Protein AF-A0AA35RAI4-F1 (afdb_monomer_lite)

Foldseek 3Di:
DDDDDDDDPPDDDPVVVVVVVVVVVVVVVVVVLQALVRLLCCCPPVVNVVVLVQLCSLLVHDLPDDLVVLVVSLVSNLVSLPLVVVVVPNVSSVSSNVSSVVSSVLCNDPVSSVVSSVVVVVVVVVVVVVVVVQVVVCVVVVHPDRPVPPVVVVCVVPPD

Organism: Geodia barretti (NCBI:txid519541)

Sequence (160 aa):
MAASG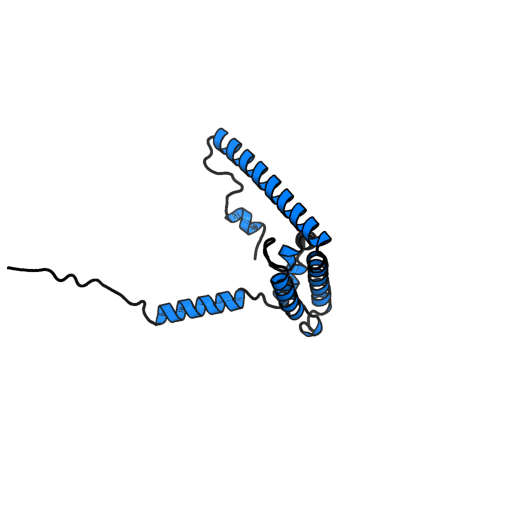ATSSTGKPPAALDAFLAEVKAIQKRDSVLTPSQQIDRLLRQGSMYFNLNPFEVLLIDPDTPPEQVRKAYRKLSILVHPDKNESDKDRAQLAFEAVHKAYKMLDDEDQRAYVLEMVEDAKAKLDMEMEEKRKVVQRQGKDSIEEDDPEKVEQCYPY

Radius of gyration: 23.41 Å; chains: 1; bounding box: 66×63×41 Å

pLDDT: mean 77.3, std 17.27, range [33.16, 94.19]

Secondary structure (DSSP, 8-state):
-----------PPPHHHHHHHHHHHHHHHHHTS--HHHHHHHHHSTTHHHHTT-HHHHHT--TT--HHHHHHHHHHHHHHH-TTT-GGGHHHHHHHHHHHHHHHHHHHSHHHHHHHHHHHHHHHHHHHHHHHHHHHHHHHTT-SS-TT--HHHHHHHS--

InterPro domains:
  IPR001623 DnaJ domain [PF00226] (55-114)
  IPR001623 DnaJ domain [PR00625] (56-74)
  IPR001623 DnaJ domain [PR00625] (74-89)
  IPR001623 DnaJ domain [PR00625] (92-112)
  IPR001623 DnaJ domain [PS50076] (54-120)
  IPR001623 DnaJ domain [SM00271] (53-112)
  IPR001623 DnaJ domain [cd06257] (54-109)
  IPR036869 Chaperone J-domain superfamily [G3DSA:1.10.287.110] (43-150)
  IPR036869 Chaperone J-domain superfamily [SSF46565] (29-114)
  IPR042858 DnaJ homolog subfamily C member 8 [PTHR15606] (8-156)

Structure (mmCIF, N/CA/C/O backbone):
data_AF-A0AA35RAI4-F1
#
_entry.id   AF-A0AA35RAI4-F1
#
loop_
_atom_site.group_PDB
_atom_site.id
_atom_site.type_symbol
_atom_site.label_atom_id
_atom_site.label_alt_id
_atom_site.label_comp_id
_atom_site.label_asym_id
_atom_site.label_entity_id
_atom_site.label_seq_id
_atom_site.pdbx_PDB_ins_code
_atom_site.Cartn_x
_atom_site.Cartn_y
_atom_site.Cartn_z
_atom_site.occupancy
_atom_site.B_iso_or_equiv
_atom_site.auth_seq_id
_atom_site.auth_comp_id
_atom_site.auth_asym_id
_atom_site.auth_atom_id
_atom_site.pdbx_PDB_model_num
ATOM 1 N N . MET A 1 1 ? -54.202 -50.121 -9.964 1.00 39.50 1 MET A N 1
ATOM 2 C CA . MET A 1 1 ? -52.856 -50.262 -9.368 1.00 39.50 1 MET A CA 1
ATOM 3 C C . MET A 1 1 ? -51.912 -49.265 -10.030 1.00 39.50 1 MET A C 1
ATOM 5 O O . MET A 1 1 ? -51.981 -49.203 -11.244 1.00 39.50 1 MET A O 1
ATOM 9 N N . ALA A 1 2 ? -51.131 -48.532 -9.210 1.00 41.34 2 ALA A N 1
ATOM 10 C CA . ALA A 1 2 ? -49.773 -47.958 -9.394 1.00 41.34 2 ALA A CA 1
ATOM 11 C C . ALA A 1 2 ? -49.342 -47.339 -10.750 1.00 41.34 2 ALA A C 1
ATOM 13 O O . ALA A 1 2 ? -49.684 -47.847 -11.801 1.00 41.34 2 ALA A O 1
ATOM 14 N N . ALA A 1 3 ? -48.462 -46.339 -10.846 1.00 44.19 3 ALA A N 1
ATOM 15 C CA . ALA A 1 3 ? -47.853 -45.359 -9.945 1.00 44.19 3 ALA A CA 1
ATOM 16 C C . ALA A 1 3 ? -47.004 -44.404 -10.825 1.00 44.19 3 ALA A C 1
ATOM 18 O O . ALA A 1 3 ? -46.581 -44.767 -11.917 1.00 44.19 3 ALA A O 1
ATOM 19 N N . SER A 1 4 ? -46.788 -43.205 -10.290 1.00 46.75 4 SER A N 1
ATOM 20 C CA . SER A 1 4 ? -45.856 -42.110 -10.596 1.00 46.75 4 SER A CA 1
ATOM 21 C C . SER A 1 4 ? -44.642 -42.317 -11.517 1.00 46.75 4 SER A C 1
ATOM 23 O O . SER A 1 4 ? -43.943 -43.321 -11.453 1.00 46.75 4 SER A O 1
ATOM 25 N N . GLY A 1 5 ? -44.265 -41.228 -12.200 1.00 33.16 5 GLY A N 1
ATOM 26 C CA . GLY A 1 5 ? -42.919 -41.024 -12.745 1.00 33.16 5 GLY A CA 1
ATOM 27 C C . GLY A 1 5 ? -42.716 -39.604 -13.275 1.00 33.16 5 GLY A C 1
ATOM 28 O O . GLY A 1 5 ? -42.828 -39.369 -14.471 1.00 33.16 5 GLY A O 1
ATOM 29 N N . ALA A 1 6 ? -42.459 -38.652 -12.375 1.00 44.53 6 ALA A N 1
ATOM 30 C CA . ALA A 1 6 ? -42.114 -37.270 -12.697 1.00 44.53 6 ALA A CA 1
ATOM 31 C C . ALA A 1 6 ? -40.755 -37.200 -13.415 1.00 44.53 6 ALA A C 1
ATOM 33 O O . ALA A 1 6 ? -39.738 -37.615 -12.864 1.00 44.53 6 ALA A O 1
ATOM 34 N N . THR A 1 7 ? -40.717 -36.641 -14.624 1.00 39.78 7 THR A N 1
ATOM 35 C CA . THR A 1 7 ? -39.461 -36.291 -15.296 1.00 39.78 7 THR A CA 1
ATOM 36 C C . THR A 1 7 ? -39.011 -34.920 -14.805 1.00 39.78 7 THR A C 1
ATOM 38 O O . THR A 1 7 ? -39.434 -33.883 -15.315 1.00 39.78 7 THR A O 1
ATOM 41 N N . SER A 1 8 ? -38.171 -34.923 -13.775 1.00 39.50 8 SER A N 1
ATOM 42 C CA . SER A 1 8 ? -37.414 -33.760 -13.326 1.00 39.50 8 SER A CA 1
ATOM 43 C C . SER A 1 8 ? -36.489 -33.276 -14.443 1.00 39.50 8 SER A C 1
ATOM 45 O O . SER A 1 8 ? -35.625 -34.020 -14.910 1.00 39.50 8 SER A O 1
ATOM 47 N N . SER A 1 9 ? -36.650 -32.022 -14.854 1.00 42.59 9 SER A N 1
ATOM 48 C CA . SER A 1 9 ? -35.748 -31.315 -15.758 1.00 42.59 9 SER A CA 1
ATOM 49 C C . SER A 1 9 ? -34.398 -31.065 -15.076 1.00 42.59 9 SER A C 1
ATOM 51 O O . SER A 1 9 ? -34.144 -29.990 -14.536 1.00 42.59 9 SER A O 1
ATOM 53 N N . THR A 1 10 ? -33.505 -32.050 -15.088 1.00 44.03 10 THR A N 1
ATOM 54 C CA . THR A 1 10 ? -32.089 -31.832 -14.765 1.00 44.03 10 THR A CA 1
ATOM 55 C C . THR A 1 10 ? -31.392 -31.312 -16.019 1.00 44.03 10 THR A C 1
ATOM 57 O O . THR A 1 10 ? -30.732 -32.056 -16.745 1.00 44.03 10 THR A O 1
ATOM 60 N N . GLY A 1 11 ? -31.610 -30.032 -16.326 1.00 47.12 11 GLY A N 1
ATOM 61 C CA . GLY A 1 11 ? -30.899 -29.334 -17.390 1.00 47.12 11 GLY A CA 1
ATOM 62 C C . GLY A 1 11 ? -29.461 -29.086 -16.955 1.00 47.12 11 GLY A C 1
ATOM 63 O O . GLY A 1 11 ? -29.198 -28.156 -16.198 1.00 47.12 11 GLY A O 1
ATOM 64 N N . LYS A 1 12 ? -28.527 -29.918 -17.423 1.00 52.91 12 LYS A N 1
ATOM 65 C CA . LYS A 1 12 ? -27.105 -29.559 -17.442 1.00 52.91 12 LYS A CA 1
ATOM 66 C C . LYS A 1 12 ? -27.000 -28.194 -18.144 1.00 52.91 12 LYS A C 1
ATOM 68 O O . LYS A 1 12 ? -27.580 -28.073 -19.229 1.00 52.91 12 LYS A O 1
ATOM 73 N N . PRO A 1 13 ? -26.340 -27.175 -17.563 1.00 56.47 13 PRO A N 1
ATOM 74 C CA . PRO A 1 13 ? -26.168 -25.909 -18.261 1.00 56.47 13 PRO A CA 1
ATOM 75 C C . PRO A 1 13 ? -25.516 -26.189 -19.626 1.00 56.47 13 PRO A C 1
ATOM 77 O O . PRO A 1 13 ? -24.689 -27.102 -19.734 1.00 56.47 13 PRO A O 1
ATOM 80 N N . PRO A 1 14 ? -25.934 -25.496 -20.701 1.00 66.81 14 PRO A N 1
ATOM 81 C CA . PRO A 1 14 ? -25.368 -25.730 -22.022 1.00 66.81 14 PRO A CA 1
ATOM 82 C C . PRO A 1 14 ? -23.854 -25.530 -21.933 1.00 66.81 14 PRO A C 1
ATOM 84 O O . PRO A 1 14 ? -23.406 -24.604 -21.265 1.00 66.81 14 PRO A O 1
ATOM 87 N N . ALA A 1 15 ? -23.062 -26.361 -22.614 1.00 68.75 15 ALA A N 1
ATOM 88 C CA . ALA A 1 15 ? -21.593 -26.275 -22.595 1.00 68.75 15 ALA A CA 1
ATOM 89 C C . ALA A 1 15 ? -21.056 -24.860 -22.920 1.00 68.75 15 ALA A C 1
ATOM 91 O O . ALA A 1 15 ? -19.949 -24.505 -22.527 1.00 68.75 15 ALA A O 1
ATOM 92 N N . ALA A 1 16 ? -21.868 -24.039 -23.591 1.00 70.75 16 ALA A N 1
ATOM 93 C CA . ALA A 1 16 ? -21.627 -22.623 -23.833 1.00 70.75 16 ALA A CA 1
ATOM 94 C C . ALA A 1 16 ? -21.639 -21.748 -22.561 1.00 70.75 16 ALA A C 1
ATOM 96 O O . ALA A 1 16 ? -20.853 -20.813 -22.481 1.00 70.75 16 ALA A O 1
ATOM 97 N N . LEU A 1 17 ? -22.483 -22.036 -21.562 1.00 73.81 17 LEU A N 1
ATOM 98 C CA . LEU A 1 17 ? -22.525 -21.294 -20.297 1.00 73.81 17 LEU A CA 1
ATOM 99 C C . LEU A 1 17 ? -21.323 -21.634 -19.409 1.00 73.81 17 LEU A C 1
ATOM 101 O O . LEU A 1 17 ? -20.757 -20.740 -18.794 1.00 73.81 17 LEU A O 1
ATOM 105 N N . ASP A 1 18 ? -20.886 -22.896 -19.393 1.00 78.31 18 ASP A N 1
ATOM 106 C CA . ASP A 1 18 ? -19.660 -23.300 -18.690 1.00 78.31 18 ASP A CA 1
ATOM 107 C C . ASP A 1 18 ? -18.418 -22.672 -19.340 1.00 78.31 18 ASP A C 1
ATOM 109 O O . ASP A 1 18 ? -17.533 -22.177 -18.641 1.00 78.31 18 ASP A O 1
ATOM 113 N N . ALA A 1 19 ? -18.375 -22.633 -20.678 1.00 84.12 19 ALA A N 1
ATOM 114 C CA . ALA A 1 19 ? -17.333 -21.931 -21.422 1.00 84.12 19 ALA A CA 1
ATOM 115 C C . ALA A 1 19 ? -17.358 -20.420 -21.147 1.00 84.12 19 ALA A C 1
ATOM 117 O O . ALA A 1 19 ? -16.310 -19.840 -20.878 1.00 84.12 19 ALA A O 1
ATOM 118 N N . PHE A 1 20 ? -18.544 -19.805 -21.122 1.00 83.38 20 PHE A N 1
ATOM 119 C CA . PHE A 1 20 ? -18.721 -18.393 -20.786 1.00 83.38 20 PHE A CA 1
ATOM 120 C C . PHE A 1 20 ? -18.287 -18.087 -19.348 1.00 83.38 20 PHE A C 1
ATOM 122 O O . PHE A 1 20 ? -17.546 -17.141 -19.119 1.00 83.38 20 PHE A O 1
ATOM 129 N N . LEU A 1 21 ? -18.666 -18.907 -18.365 1.00 80.81 21 LEU A N 1
ATOM 130 C CA . LEU A 1 21 ? -18.242 -18.744 -16.970 1.00 80.81 21 LEU A CA 1
ATOM 131 C C . LEU A 1 21 ? -16.731 -18.951 -16.795 1.00 80.81 21 LEU A C 1
ATOM 133 O O . LEU A 1 21 ? -16.110 -18.282 -15.968 1.00 80.81 21 LEU A O 1
ATOM 137 N N . ALA A 1 22 ? -16.125 -19.856 -17.565 1.00 82.69 22 ALA A N 1
ATOM 138 C CA . ALA A 1 22 ? -14.678 -20.045 -17.591 1.00 82.69 22 ALA A CA 1
ATOM 139 C C . ALA A 1 22 ? -13.955 -18.854 -18.240 1.00 82.69 22 ALA A C 1
ATOM 141 O O . ALA A 1 22 ? -12.920 -18.424 -17.732 1.00 82.69 22 ALA A O 1
ATOM 142 N N . GLU A 1 23 ? -14.508 -18.295 -19.316 1.00 82.94 23 GLU A N 1
ATOM 143 C CA . GLU A 1 23 ? -14.006 -17.096 -19.984 1.00 82.94 23 GLU A CA 1
ATOM 144 C C . GLU A 1 23 ? -14.135 -15.864 -19.085 1.00 82.94 23 GLU A C 1
ATOM 146 O O . GLU A 1 23 ? -13.146 -15.171 -18.875 1.00 82.94 23 GLU A O 1
ATOM 151 N N . VAL A 1 24 ? -15.288 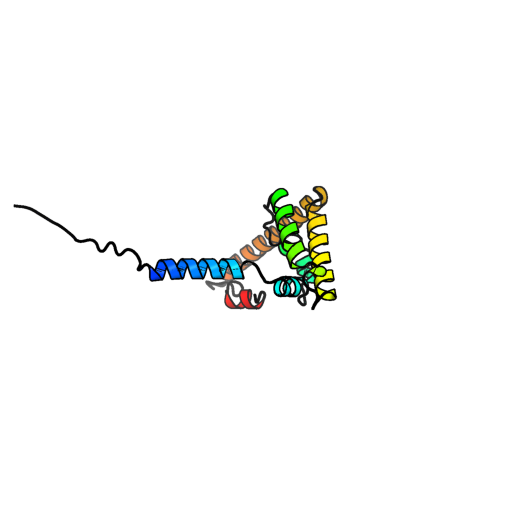-15.657 -18.445 1.00 78.00 24 VAL A N 1
ATOM 152 C CA . VAL A 1 24 ? -15.506 -14.596 -17.454 1.00 78.00 24 VAL A CA 1
ATOM 153 C C . VAL A 1 24 ? -14.545 -14.746 -16.278 1.00 78.00 24 VAL A C 1
ATOM 155 O O . VAL A 1 24 ? -13.917 -13.767 -15.897 1.00 78.00 24 VAL A O 1
ATOM 158 N N . LYS A 1 25 ?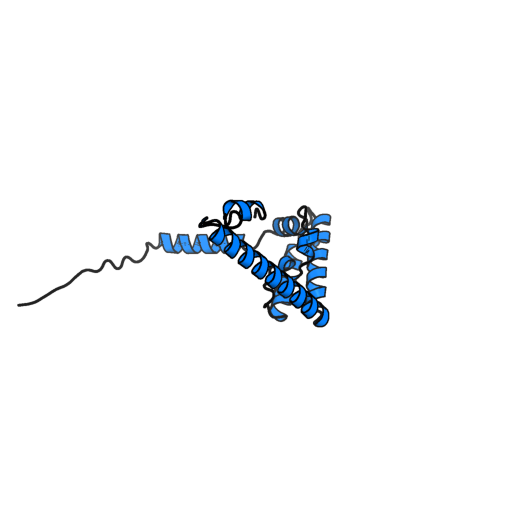 -14.330 -15.957 -15.743 1.00 73.44 25 LYS A N 1
ATOM 159 C CA . LYS A 1 25 ? -13.311 -16.187 -14.700 1.00 73.44 25 LYS A CA 1
ATOM 160 C C . LYS A 1 25 ? -11.889 -15.927 -15.189 1.00 73.44 25 LYS A C 1
ATOM 162 O O . LYS A 1 25 ? -11.056 -15.463 -14.415 1.00 73.44 25 LYS A O 1
ATOM 167 N N . ALA A 1 26 ? -11.574 -16.254 -16.440 1.00 72.12 26 ALA A N 1
ATOM 168 C CA . ALA A 1 26 ? -10.257 -16.009 -17.017 1.00 72.12 26 ALA A CA 1
ATOM 169 C C . ALA A 1 26 ? -10.017 -14.516 -17.270 1.00 72.12 26 ALA A C 1
ATOM 171 O O . ALA A 1 26 ? -8.908 -14.043 -17.037 1.00 72.12 26 ALA A O 1
ATOM 172 N N . ILE A 1 27 ? -11.048 -13.786 -17.698 1.00 58.97 27 ILE A N 1
ATOM 173 C CA . ILE A 1 27 ? -11.053 -12.330 -17.848 1.00 58.97 27 ILE A CA 1
ATOM 174 C C . ILE A 1 27 ? -10.929 -11.684 -16.471 1.00 58.97 27 ILE A C 1
ATOM 176 O O . ILE A 1 27 ? -9.954 -10.992 -16.245 1.00 58.97 27 ILE A O 1
ATOM 180 N N . GLN A 1 28 ? -11.762 -12.052 -15.495 1.00 55.12 28 GLN A N 1
ATOM 181 C CA . GLN A 1 28 ? -11.639 -11.595 -14.106 1.00 55.12 28 GLN A CA 1
ATOM 182 C C . GLN A 1 28 ? -10.257 -11.875 -13.514 1.00 55.12 28 GLN A C 1
ATOM 184 O O . GLN A 1 28 ? -9.747 -11.061 -12.767 1.00 55.12 28 GLN A O 1
ATOM 189 N N . LYS A 1 29 ? -9.618 -13.001 -13.849 1.00 57.44 29 LYS A N 1
ATOM 190 C CA . LYS A 1 29 ? -8.254 -13.323 -13.402 1.00 57.44 29 LYS A CA 1
ATOM 191 C C . LYS A 1 29 ? -7.169 -12.541 -14.150 1.00 57.44 29 LYS A C 1
ATOM 193 O O . LYS A 1 29 ? -6.112 -12.299 -13.575 1.00 57.44 29 LYS A O 1
ATOM 198 N N . ARG A 1 30 ? -7.381 -12.190 -15.424 1.00 54.00 30 ARG A N 1
ATOM 199 C CA . ARG A 1 30 ? -6.500 -11.265 -16.160 1.00 54.00 30 ARG A CA 1
ATOM 200 C C . ARG A 1 30 ? -6.649 -9.850 -15.613 1.00 54.00 30 ARG A C 1
ATOM 202 O O . ARG A 1 30 ? -5.640 -9.231 -15.313 1.00 54.00 30 ARG A O 1
ATOM 209 N N . ASP A 1 31 ? -7.881 -9.409 -15.403 1.00 48.03 31 ASP A N 1
ATOM 210 C CA . ASP A 1 31 ? -8.238 -8.078 -14.917 1.00 48.03 31 ASP A CA 1
ATOM 211 C C . ASP A 1 31 ? -7.933 -7.916 -13.419 1.00 48.03 31 ASP A C 1
ATOM 213 O O . ASP A 1 31 ? -7.612 -6.819 -12.974 1.00 48.03 31 ASP A O 1
ATOM 217 N N . SER A 1 32 ? -7.915 -9.007 -12.634 1.00 51.88 32 SER A N 1
ATOM 218 C CA . SER A 1 32 ? -7.434 -8.976 -11.243 1.00 51.88 32 SER A CA 1
ATOM 219 C C . SER A 1 32 ? -5.921 -8.783 -11.150 1.00 51.88 32 SER A C 1
ATOM 221 O O . SER A 1 32 ? -5.405 -8.535 -10.062 1.00 51.88 32 SER A O 1
ATOM 223 N N . VAL A 1 33 ? -5.181 -8.956 -12.248 1.00 60.62 33 VAL A N 1
ATOM 224 C CA . VAL A 1 33 ? -3.760 -8.620 -12.327 1.00 60.62 33 VAL A CA 1
ATOM 225 C C . VAL A 1 33 ? -3.666 -7.335 -13.134 1.00 60.62 33 VAL A C 1
ATOM 227 O O . VAL A 1 33 ? -3.349 -7.360 -14.320 1.00 60.62 33 VAL A O 1
ATOM 230 N N . LEU A 1 34 ? -3.973 -6.219 -12.462 1.00 68.31 34 LEU A N 1
ATOM 231 C CA . LEU A 1 34 ? -3.775 -4.860 -12.967 1.00 68.31 34 LEU A CA 1
ATOM 232 C C . LEU A 1 34 ? -2.481 -4.795 -13.798 1.00 68.31 34 LEU A C 1
ATOM 234 O O . LEU A 1 34 ? -1.433 -5.295 -13.364 1.00 68.31 34 LEU A O 1
ATOM 238 N N . THR A 1 35 ? -2.555 -4.201 -14.988 1.00 83.06 35 THR A N 1
ATOM 239 C CA . THR A 1 35 ? -1.398 -4.087 -15.880 1.00 83.06 35 THR A CA 1
ATOM 240 C C . THR A 1 35 ? -0.266 -3.308 -15.193 1.00 83.06 35 THR A C 1
ATOM 242 O O . THR A 1 35 ? -0.530 -2.519 -14.280 1.00 83.06 35 THR A O 1
ATOM 245 N N . PRO A 1 36 ? 1.001 -3.488 -15.611 1.00 82.31 36 PRO A N 1
ATOM 246 C CA . PRO A 1 36 ? 2.128 -2.718 -15.078 1.00 82.31 36 PRO A CA 1
ATOM 247 C C . PRO A 1 36 ? 1.855 -1.209 -14.999 1.00 82.31 36 PRO A C 1
ATOM 249 O O . PRO A 1 36 ? 2.040 -0.600 -13.947 1.00 82.31 36 PRO A O 1
ATOM 252 N N . SER A 1 37 ? 1.308 -0.632 -16.071 1.00 85.12 37 SER A N 1
ATOM 253 C CA . SER A 1 37 ? 0.939 0.784 -16.136 1.00 85.12 37 SER A CA 1
ATOM 254 C C . SER A 1 37 ? -0.177 1.149 -15.158 1.00 85.12 37 SER A C 1
ATOM 256 O O . SER A 1 37 ? -0.077 2.167 -14.484 1.00 85.12 37 SER A O 1
ATOM 258 N N . GLN A 1 38 ? -1.204 0.307 -15.010 1.00 87.19 38 GLN A N 1
ATOM 259 C CA . GLN A 1 38 ? -2.283 0.565 -14.053 1.00 87.19 38 GLN A CA 1
ATOM 260 C C . GLN A 1 38 ? -1.799 0.493 -12.596 1.00 87.19 38 GLN A C 1
ATOM 262 O O . GLN A 1 38 ? -2.270 1.261 -11.763 1.00 87.19 38 GLN A O 1
ATOM 267 N N . GLN A 1 39 ? -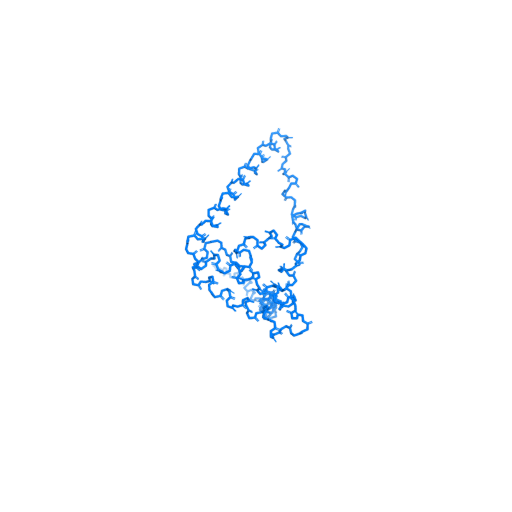0.849 -0.395 -12.270 1.00 87.06 39 GLN A N 1
ATOM 268 C CA . GLN A 1 39 ? -0.246 -0.426 -10.928 1.00 87.06 39 GLN A CA 1
ATOM 269 C C . GLN A 1 39 ? 0.545 0.852 -10.641 1.00 87.06 39 GLN A C 1
ATOM 271 O O . GLN A 1 39 ? 0.466 1.393 -9.540 1.00 87.06 39 GLN A O 1
ATOM 276 N N . ILE A 1 40 ? 1.287 1.347 -11.632 1.00 88.94 40 ILE A N 1
ATOM 277 C CA . ILE A 1 40 ? 2.026 2.607 -11.521 1.00 88.94 40 ILE A CA 1
ATOM 278 C C . ILE A 1 40 ? 1.055 3.778 -11.336 1.00 88.94 40 ILE A C 1
ATOM 280 O O . ILE A 1 40 ? 1.229 4.569 -10.411 1.00 88.94 40 ILE A O 1
ATOM 284 N N . ASP A 1 41 ? 0.006 3.860 -12.157 1.00 89.50 41 ASP A N 1
ATOM 285 C CA . ASP A 1 41 ? -1.003 4.917 -12.055 1.00 89.50 41 ASP A CA 1
ATOM 286 C C . ASP A 1 41 ? -1.725 4.877 -10.704 1.00 89.50 41 ASP A C 1
ATOM 288 O O . ASP A 1 41 ? -1.915 5.921 -10.084 1.00 89.50 41 ASP A O 1
ATOM 292 N N . ARG A 1 42 ? -2.054 3.688 -10.188 1.00 87.69 42 ARG A N 1
ATOM 293 C CA . ARG A 1 42 ? -2.635 3.517 -8.850 1.00 87.69 42 ARG A CA 1
ATOM 294 C C . ARG A 1 42 ? -1.741 4.106 -7.757 1.00 87.69 42 ARG A C 1
ATOM 296 O O . ARG A 1 42 ? -2.237 4.838 -6.907 1.00 87.69 42 ARG A O 1
ATOM 303 N N . LEU A 1 43 ? -0.446 3.787 -7.781 1.00 87.75 43 LEU A N 1
ATOM 304 C CA . LEU A 1 43 ? 0.526 4.183 -6.752 1.00 87.75 43 LEU A CA 1
ATOM 305 C C . LEU A 1 43 ? 0.967 5.650 -6.845 1.00 87.75 43 LEU A C 1
ATOM 307 O O . LEU A 1 43 ? 1.548 6.178 -5.893 1.00 87.75 43 LEU A O 1
ATOM 311 N N . LEU A 1 44 ? 0.723 6.295 -7.987 1.00 89.31 44 LEU A N 1
ATOM 312 C CA . LEU A 1 44 ? 1.091 7.687 -8.256 1.00 89.31 44 LEU A CA 1
ATOM 313 C C . LEU A 1 44 ? -0.108 8.610 -8.477 1.00 89.31 44 LEU A C 1
ATOM 315 O O . LEU A 1 44 ? 0.078 9.790 -8.783 1.00 89.31 44 LEU A O 1
ATOM 319 N N . ARG A 1 45 ? -1.337 8.111 -8.322 1.00 86.69 45 ARG A N 1
ATOM 320 C CA . ARG A 1 45 ? -2.551 8.915 -8.467 1.00 86.69 45 ARG A CA 1
ATOM 321 C C . ARG A 1 45 ? -2.518 10.107 -7.509 1.00 86.69 45 ARG A C 1
ATOM 323 O O . ARG A 1 45 ? -1.983 10.032 -6.402 1.00 86.69 45 ARG A O 1
ATOM 330 N N . GLN A 1 46 ? -3.139 11.215 -7.905 1.00 78.94 46 GLN A N 1
ATOM 331 C CA . GLN A 1 46 ? -3.316 12.363 -7.018 1.00 78.94 46 GLN A CA 1
ATOM 332 C C . GLN A 1 46 ? -4.015 11.920 -5.719 1.00 78.94 46 GLN A C 1
ATOM 334 O O . GLN A 1 46 ? -5.094 11.334 -5.760 1.00 78.94 46 GLN A O 1
ATOM 339 N N . GLY A 1 47 ? -3.385 12.177 -4.570 1.00 76.19 47 GLY A N 1
ATOM 340 C CA . GLY A 1 47 ? -3.850 11.696 -3.260 1.00 76.19 47 GLY A CA 1
ATOM 341 C C . GLY A 1 47 ? -3.271 10.342 -2.823 1.00 76.19 47 GLY A C 1
ATOM 342 O O . GLY A 1 47 ? -3.408 9.979 -1.656 1.00 76.19 47 GLY A O 1
ATOM 343 N N . SER A 1 48 ? -2.532 9.639 -3.689 1.00 79.06 48 SER A N 1
ATOM 344 C CA . SER A 1 48 ? -1.891 8.358 -3.360 1.00 79.06 48 SER A CA 1
ATOM 345 C C . SER A 1 48 ? -0.865 8.480 -2.236 1.00 79.06 48 SER A C 1
ATOM 347 O O . SER A 1 48 ? -0.587 7.491 -1.577 1.00 79.06 48 SER A O 1
ATOM 349 N N . MET A 1 49 ? -0.328 9.670 -1.949 1.00 74.62 49 MET A N 1
ATOM 350 C CA . MET A 1 49 ? 0.585 9.860 -0.814 1.00 74.62 49 MET A CA 1
ATOM 351 C C . MET A 1 49 ? -0.054 9.494 0.531 1.00 74.62 49 MET A C 1
ATOM 353 O O . MET A 1 49 ? 0.649 8.980 1.394 1.00 74.62 49 MET A O 1
ATOM 357 N N . TYR A 1 50 ? -1.362 9.722 0.699 1.00 78.81 50 TYR A N 1
ATOM 358 C CA . TYR A 1 50 ? -2.088 9.347 1.915 1.00 78.81 50 TYR A CA 1
ATOM 359 C C . TYR A 1 50 ? -2.395 7.848 1.944 1.00 78.81 50 TYR A C 1
ATOM 361 O O . TYR A 1 50 ? -2.209 7.205 2.970 1.00 78.81 50 TYR A O 1
ATOM 369 N N . PHE A 1 51 ? -2.781 7.270 0.804 1.00 76.12 51 PHE A N 1
ATOM 370 C CA . PHE A 1 51 ? -3.016 5.828 0.678 1.00 76.12 51 PHE A CA 1
ATOM 371 C C . PHE A 1 51 ? -1.737 5.003 0.852 1.00 76.12 51 PHE A C 1
ATOM 373 O O . PHE A 1 51 ? -1.752 3.962 1.503 1.00 76.12 51 PHE A O 1
ATOM 380 N N . ASN A 1 52 ? -0.604 5.514 0.367 1.00 82.06 52 ASN A N 1
ATOM 381 C CA . ASN A 1 52 ? 0.701 4.867 0.470 1.00 82.06 52 ASN A CA 1
ATOM 382 C C . ASN A 1 52 ? 1.282 4.898 1.896 1.00 82.06 52 ASN A C 1
ATOM 384 O O . ASN A 1 52 ? 2.323 4.285 2.136 1.00 82.06 52 ASN A O 1
ATOM 388 N N . LEU A 1 53 ? 0.640 5.601 2.842 1.00 83.12 53 LEU A N 1
ATOM 389 C CA . LEU A 1 53 ? 0.976 5.502 4.266 1.00 83.12 53 LEU A CA 1
ATOM 390 C C . LEU A 1 53 ? 0.593 4.141 4.840 1.00 83.12 53 LEU A C 1
ATOM 392 O O . LEU A 1 53 ? 1.248 3.698 5.779 1.00 83.12 53 LEU A O 1
ATOM 396 N N . ASN A 1 54 ? -0.436 3.488 4.288 1.00 88.25 54 ASN A N 1
ATOM 397 C CA . ASN A 1 54 ? -0.830 2.148 4.692 1.00 88.25 54 ASN A CA 1
ATOM 398 C C . ASN A 1 54 ? -0.065 1.100 3.854 1.00 88.25 54 ASN A C 1
ATOM 400 O O . ASN A 1 54 ? -0.346 0.934 2.664 1.00 88.25 54 ASN A O 1
ATOM 404 N N . PRO A 1 55 ? 0.878 0.351 4.452 1.00 89.69 55 PRO A N 1
ATOM 405 C CA . PRO A 1 55 ? 1.675 -0.643 3.736 1.00 89.69 55 PRO A CA 1
ATOM 406 C C . PRO A 1 55 ? 0.851 -1.813 3.183 1.00 89.69 55 PRO A C 1
ATOM 408 O O . PRO A 1 55 ? 1.218 -2.393 2.158 1.00 89.69 55 PRO A O 1
ATOM 411 N N . PHE A 1 56 ? -0.251 -2.162 3.854 1.00 89.69 56 PHE A N 1
ATOM 412 C CA . PHE A 1 56 ? -1.131 -3.265 3.463 1.00 89.69 56 PHE A CA 1
ATOM 413 C C . PHE A 1 56 ? -1.890 -2.936 2.176 1.00 89.69 56 PHE A C 1
ATOM 415 O O . PHE A 1 56 ? -1.924 -3.747 1.249 1.00 89.69 56 PHE A O 1
ATOM 422 N N . GLU A 1 57 ? -2.379 -1.699 2.071 1.00 87.88 57 GLU A N 1
ATOM 423 C CA . GLU A 1 57 ? -3.022 -1.189 0.860 1.00 87.88 57 GLU A CA 1
ATOM 424 C C . GLU A 1 57 ? -2.043 -1.180 -0.312 1.00 87.88 57 GLU A C 1
ATOM 426 O O . GLU A 1 57 ? -2.348 -1.716 -1.377 1.00 87.88 57 GLU A O 1
ATOM 431 N N . VAL A 1 58 ? -0.826 -0.654 -0.127 1.00 89.75 58 VAL A N 1
ATOM 432 C CA . VAL A 1 58 ? 0.194 -0.608 -1.192 1.00 89.75 58 VAL A CA 1
ATOM 433 C C . VAL A 1 58 ? 0.454 -1.998 -1.774 1.00 89.75 58 VAL A C 1
ATOM 435 O O . VAL A 1 58 ? 0.443 -2.163 -2.996 1.00 89.75 58 VAL A O 1
ATOM 438 N N . LEU A 1 59 ? 0.638 -3.002 -0.912 1.00 89.06 59 LEU A N 1
ATOM 439 C CA . LEU A 1 59 ? 0.915 -4.381 -1.316 1.00 89.06 59 LEU A CA 1
ATOM 440 C C . LEU A 1 59 ? -0.328 -5.187 -1.732 1.00 89.06 59 LEU A C 1
ATOM 442 O O . LEU A 1 59 ? -0.152 -6.313 -2.201 1.00 89.06 59 LEU A O 1
ATOM 446 N N . LEU A 1 60 ? -1.540 -4.624 -1.617 1.00 87.69 60 LEU A N 1
ATOM 447 C CA . LEU A 1 60 ? -2.821 -5.301 -1.880 1.00 87.69 60 LEU A CA 1
ATOM 448 C C . LEU A 1 60 ? -2.972 -6.594 -1.073 1.00 87.69 60 LEU A C 1
ATOM 450 O O . LEU A 1 60 ? -3.230 -7.667 -1.623 1.00 87.69 60 LEU A O 1
ATOM 454 N N . ILE A 1 61 ? -2.755 -6.493 0.234 1.00 89.25 61 ILE A N 1
ATOM 455 C CA . ILE A 1 61 ? -2.865 -7.613 1.166 1.00 89.25 61 ILE A CA 1
ATOM 456 C C . ILE A 1 61 ? -3.714 -7.222 2.368 1.00 89.25 61 ILE A C 1
ATOM 458 O O . ILE A 1 61 ? -3.744 -6.061 2.768 1.00 89.25 61 ILE A O 1
ATOM 462 N N . ASP A 1 62 ? -4.346 -8.214 2.983 1.00 88.19 62 ASP A N 1
ATOM 463 C CA . ASP A 1 62 ? -5.085 -8.001 4.220 1.00 88.19 62 ASP A CA 1
ATOM 464 C C . ASP A 1 62 ? -4.123 -7.805 5.406 1.00 88.19 62 ASP A C 1
ATOM 466 O O . ASP A 1 62 ? -3.049 -8.422 5.422 1.00 88.19 62 ASP A O 1
ATOM 470 N N . PRO A 1 63 ? -4.498 -7.023 6.434 1.00 86.44 63 PRO A N 1
ATOM 471 C CA . PRO A 1 63 ? -3.720 -6.887 7.671 1.00 86.44 63 PRO A CA 1
ATOM 472 C C . PRO A 1 63 ? -3.406 -8.233 8.348 1.00 86.44 63 PRO A C 1
ATOM 474 O O . PRO A 1 63 ? -2.305 -8.437 8.858 1.00 86.44 63 PRO A O 1
ATOM 477 N N . ASP A 1 64 ? -4.323 -9.199 8.243 1.00 85.94 64 ASP A N 1
ATOM 478 C CA . ASP A 1 64 ? -4.185 -10.554 8.798 1.00 85.94 64 ASP A CA 1
ATOM 479 C C . ASP A 1 64 ? -3.254 -11.472 7.980 1.00 85.94 64 ASP A C 1
ATOM 481 O O . ASP A 1 64 ? -3.042 -12.643 8.310 1.00 85.94 64 ASP A O 1
ATOM 485 N N . THR A 1 65 ? -2.681 -10.967 6.883 1.00 88.06 65 THR A N 1
ATOM 486 C CA . THR A 1 65 ? -1.840 -11.756 5.979 1.00 88.06 65 THR A CA 1
ATOM 487 C C . THR A 1 65 ? -0.539 -12.186 6.671 1.00 88.06 65 THR A C 1
ATOM 489 O O . THR A 1 65 ? 0.176 -11.347 7.229 1.00 88.06 65 THR A O 1
ATOM 492 N N . PRO A 1 66 ? -0.148 -13.477 6.601 1.00 90.38 66 PRO A N 1
ATOM 493 C CA . PRO A 1 66 ? 1.098 -13.946 7.199 1.00 90.38 66 PRO A CA 1
ATOM 494 C C . PRO A 1 66 ? 2.330 -13.387 6.464 1.00 90.38 66 PRO A C 1
ATOM 496 O O . PRO A 1 66 ? 2.283 -13.160 5.249 1.00 90.38 66 PRO A O 1
ATOM 499 N N . PRO A 1 67 ? 3.481 -13.244 7.150 1.00 88.56 67 PRO A N 1
ATOM 500 C CA . PRO A 1 67 ? 4.678 -12.597 6.596 1.00 88.56 67 PRO A CA 1
ATOM 501 C C . PRO A 1 67 ? 5.221 -13.289 5.332 1.00 88.56 67 PRO A C 1
ATOM 503 O O . PRO A 1 67 ? 5.768 -12.647 4.433 1.00 88.56 67 PRO A O 1
ATOM 506 N N . GLU A 1 68 ? 5.021 -14.601 5.194 1.00 89.62 68 GLU A N 1
ATOM 507 C CA . GLU A 1 68 ? 5.386 -15.333 3.976 1.00 89.62 68 GLU A CA 1
ATOM 508 C C . GLU A 1 68 ? 4.615 -14.847 2.740 1.00 89.62 68 GLU A C 1
ATOM 510 O O . GLU A 1 68 ? 5.174 -14.720 1.645 1.00 89.62 68 GLU A O 1
ATOM 515 N N . GLN A 1 69 ? 3.327 -14.542 2.912 1.00 89.81 69 GLN A N 1
ATOM 516 C CA . GLN A 1 69 ? 2.480 -14.033 1.842 1.00 89.81 69 GLN A CA 1
ATOM 517 C C . GLN A 1 69 ? 2.795 -12.566 1.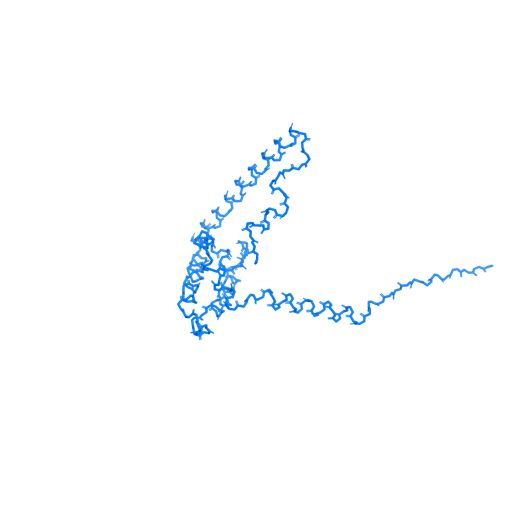524 1.00 89.81 69 GLN A C 1
ATOM 519 O O . GLN A 1 69 ? 2.809 -12.214 0.344 1.00 89.81 69 GLN A O 1
ATOM 524 N N . VAL A 1 70 ? 3.178 -11.760 2.524 1.00 91.06 70 VAL A N 1
ATOM 525 C CA . VAL A 1 70 ? 3.693 -10.387 2.334 1.00 91.06 70 VAL A CA 1
ATOM 526 C C . VAL A 1 70 ? 4.888 -10.392 1.375 1.00 91.06 70 VAL A C 1
ATOM 528 O O . VAL A 1 70 ? 4.894 -9.693 0.360 1.00 91.06 70 VAL A O 1
ATOM 531 N N . ARG A 1 71 ? 5.878 -11.261 1.625 1.00 91.44 71 ARG A N 1
ATOM 532 C CA . ARG A 1 71 ? 7.061 -11.414 0.756 1.00 91.44 71 ARG A CA 1
ATOM 533 C C . ARG A 1 71 ? 6.690 -11.831 -0.663 1.00 91.44 71 ARG A C 1
ATOM 535 O O . ARG A 1 71 ? 7.307 -11.385 -1.631 1.00 91.44 71 ARG A O 1
ATOM 542 N N . LYS A 1 72 ? 5.687 -12.698 -0.810 1.00 91.50 72 LYS A N 1
ATOM 543 C CA . LYS A 1 72 ? 5.199 -13.148 -2.119 1.00 91.50 72 LYS A CA 1
ATOM 544 C C . LYS A 1 72 ? 4.492 -12.023 -2.878 1.00 91.50 72 LYS A C 1
ATOM 546 O O . LYS A 1 72 ? 4.719 -11.891 -4.081 1.00 91.50 72 LYS A O 1
ATOM 551 N N . ALA A 1 73 ? 3.666 -11.230 -2.200 1.00 90.69 73 ALA A N 1
ATOM 552 C CA . ALA A 1 73 ? 2.992 -10.068 -2.772 1.00 90.69 73 ALA A CA 1
ATOM 553 C C . ALA A 1 73 ? 4.011 -9.015 -3.227 1.00 90.69 73 ALA A C 1
ATOM 555 O O . ALA A 1 73 ? 3.996 -8.618 -4.393 1.00 90.69 73 ALA A O 1
ATOM 556 N N . TYR A 1 74 ? 4.986 -8.689 -2.371 1.00 93.31 74 TYR A N 1
ATOM 557 C CA . TYR A 1 74 ? 6.076 -7.769 -2.698 1.00 93.31 74 TYR A CA 1
ATOM 558 C C . TYR A 1 74 ? 6.842 -8.185 -3.957 1.00 93.31 74 TYR A C 1
ATOM 560 O O . TYR A 1 74 ? 7.020 -7.370 -4.860 1.00 93.31 74 TYR A O 1
ATOM 568 N N . ARG A 1 75 ? 7.251 -9.457 -4.071 1.00 91.69 75 ARG A N 1
ATOM 569 C CA . ARG A 1 75 ? 7.973 -9.949 -5.261 1.00 91.69 75 ARG A CA 1
ATOM 570 C C . ARG A 1 75 ? 7.151 -9.793 -6.537 1.00 91.69 75 ARG A C 1
ATOM 572 O O . ARG A 1 75 ? 7.691 -9.376 -7.557 1.00 91.69 75 ARG A O 1
ATOM 579 N N . LYS A 1 76 ? 5.858 -10.123 -6.488 1.00 90.31 76 LYS A N 1
ATOM 580 C CA . LYS A 1 76 ? 4.962 -9.986 -7.645 1.00 90.31 76 LYS A CA 1
ATOM 581 C C . LYS A 1 76 ? 4.823 -8.526 -8.063 1.00 90.31 76 LYS A C 1
ATOM 583 O O . LYS A 1 76 ? 5.020 -8.218 -9.233 1.00 90.31 76 LYS A O 1
ATOM 588 N N . LEU A 1 77 ? 4.523 -7.648 -7.109 1.00 90.50 77 LEU A N 1
ATOM 589 C CA . LEU A 1 77 ? 4.282 -6.236 -7.381 1.00 90.50 77 LEU A CA 1
ATOM 590 C C . LEU A 1 77 ? 5.559 -5.527 -7.846 1.00 90.50 77 LEU A C 1
ATOM 592 O O . LEU A 1 77 ? 5.524 -4.804 -8.834 1.00 90.50 77 LEU A O 1
ATOM 596 N N . SER A 1 78 ? 6.701 -5.839 -7.227 1.00 91.19 78 SER A N 1
ATOM 597 C CA . SER A 1 78 ? 8.021 -5.327 -7.620 1.00 91.19 78 SER A CA 1
ATOM 598 C C . SER A 1 78 ? 8.352 -5.617 -9.077 1.00 91.19 78 SER A C 1
ATOM 600 O O . SER A 1 78 ? 8.868 -4.750 -9.767 1.00 91.19 78 SER A O 1
ATOM 602 N N . ILE A 1 79 ? 8.043 -6.824 -9.562 1.00 90.75 79 ILE A N 1
ATOM 603 C CA . ILE A 1 79 ? 8.276 -7.197 -10.962 1.00 90.75 79 ILE A CA 1
ATOM 604 C C . ILE A 1 79 ? 7.357 -6.406 -11.900 1.00 90.75 79 ILE A C 1
ATOM 606 O O . ILE A 1 79 ? 7.779 -6.055 -12.999 1.00 90.75 79 ILE A O 1
ATOM 610 N N . LEU A 1 80 ? 6.118 -6.129 -11.487 1.00 87.81 80 LEU A N 1
ATOM 611 C CA . LEU A 1 80 ? 5.163 -5.374 -12.298 1.00 87.81 80 LEU A CA 1
ATOM 612 C C . LEU A 1 80 ? 5.574 -3.907 -12.438 1.00 87.81 80 LEU A C 1
ATOM 614 O O . LEU A 1 80 ? 5.525 -3.379 -13.541 1.00 87.81 80 LEU A O 1
ATOM 618 N N . VAL A 1 81 ? 6.027 -3.267 -11.358 1.00 91.38 81 VAL A N 1
ATOM 619 C CA . VAL A 1 81 ? 6.369 -1.831 -11.361 1.00 91.38 81 VAL A CA 1
ATOM 620 C C . VAL A 1 81 ? 7.852 -1.545 -11.627 1.00 91.38 81 VAL A C 1
ATOM 622 O O . VAL A 1 81 ? 8.268 -0.396 -11.575 1.00 91.38 81 VAL A O 1
ATOM 625 N N . HIS A 1 82 ? 8.675 -2.557 -11.921 1.00 90.94 82 HIS A N 1
ATOM 626 C CA . HIS A 1 82 ? 10.118 -2.366 -12.107 1.00 90.94 82 HIS A CA 1
ATOM 627 C C . HIS A 1 82 ? 10.434 -1.451 -13.314 1.00 90.94 82 HIS A C 1
ATOM 629 O O . HIS A 1 82 ? 9.858 -1.663 -14.388 1.00 90.94 82 HIS A O 1
ATOM 635 N N . PRO A 1 83 ? 11.388 -0.501 -13.211 1.00 93.00 83 PRO A N 1
ATOM 636 C CA . PRO A 1 83 ? 11.720 0.427 -14.303 1.00 93.00 83 PRO A CA 1
ATOM 637 C C . PRO A 1 83 ? 12.277 -0.266 -15.557 1.00 93.00 83 PRO A C 1
ATOM 639 O O . PRO A 1 83 ? 12.056 0.201 -16.669 1.00 93.00 83 PRO A O 1
ATOM 642 N N . ASP A 1 84 ? 12.945 -1.414 -15.400 1.00 92.00 84 ASP A N 1
ATOM 643 C CA . ASP A 1 84 ? 13.450 -2.227 -16.526 1.00 92.00 84 ASP A CA 1
ATOM 644 C C . ASP A 1 84 ? 12.326 -2.766 -17.430 1.00 92.00 84 ASP A C 1
ATOM 646 O O . ASP A 1 84 ? 12.463 -2.823 -18.645 1.00 92.00 84 ASP A O 1
ATOM 650 N N . LYS A 1 85 ? 11.178 -3.131 -16.846 1.00 86.19 85 LYS A N 1
ATOM 651 C CA . LYS A 1 85 ? 10.028 -3.661 -17.598 1.00 86.19 85 LYS A CA 1
ATOM 652 C C . LYS A 1 85 ? 9.121 -2.563 -18.149 1.00 86.19 85 LYS A C 1
ATOM 654 O O . LYS A 1 85 ? 8.344 -2.828 -19.060 1.00 86.19 85 LYS A O 1
ATOM 659 N N . ASN A 1 86 ? 9.229 -1.353 -17.606 1.00 88.19 86 ASN A N 1
ATOM 660 C CA . ASN A 1 86 ? 8.394 -0.203 -17.934 1.00 88.19 86 ASN A CA 1
ATOM 661 C C . ASN A 1 86 ? 9.241 0.895 -18.583 1.00 88.19 86 ASN A C 1
ATOM 663 O O . ASN A 1 86 ? 9.328 2.015 -18.083 1.00 88.19 86 ASN A O 1
ATOM 667 N N . GLU A 1 87 ? 9.892 0.570 -19.703 1.00 87.06 87 GLU A N 1
ATOM 668 C CA . GLU A 1 87 ? 10.875 1.471 -20.308 1.00 87.06 87 GLU A CA 1
ATOM 669 C C . GLU A 1 87 ? 10.299 2.792 -20.826 1.00 87.06 87 GLU A C 1
ATOM 671 O O . GLU A 1 87 ? 11.009 3.794 -20.883 1.00 87.06 87 GLU A O 1
ATOM 676 N N . SER A 1 88 ? 9.017 2.796 -21.185 1.00 88.06 88 SER A N 1
ATOM 677 C CA . SER A 1 88 ? 8.294 3.990 -21.630 1.00 88.06 88 SER A CA 1
ATOM 678 C C . SER A 1 88 ? 7.987 4.966 -20.490 1.00 88.06 88 SER A C 1
ATOM 680 O O . SER A 1 88 ? 7.746 6.137 -20.753 1.00 88.06 88 SER A O 1
ATOM 682 N N . ASP A 1 89 ? 8.021 4.497 -19.239 1.00 88.62 89 ASP A N 1
ATOM 683 C CA . ASP A 1 89 ? 7.582 5.219 -18.040 1.00 88.62 89 ASP A CA 1
ATOM 684 C C . ASP A 1 89 ? 8.569 5.031 -16.871 1.00 88.62 89 ASP A C 1
ATOM 686 O O . ASP A 1 89 ? 8.164 4.884 -15.717 1.00 88.62 89 ASP A O 1
ATOM 690 N N . LYS A 1 90 ? 9.881 5.023 -17.153 1.00 90.31 90 LYS A N 1
ATOM 691 C CA . LYS A 1 90 ? 10.928 4.693 -16.161 1.00 90.31 90 LYS A CA 1
ATOM 692 C C . LYS A 1 90 ? 10.848 5.540 -14.889 1.00 90.31 90 LYS A C 1
ATOM 694 O O . LYS A 1 90 ? 10.952 4.988 -13.797 1.00 90.31 90 LYS A O 1
ATOM 699 N N . ASP A 1 91 ? 10.608 6.844 -15.016 1.00 91.88 91 ASP A N 1
ATOM 700 C CA . ASP A 1 91 ? 10.550 7.760 -13.869 1.00 91.88 91 ASP A CA 1
ATOM 701 C C . ASP A 1 91 ? 9.363 7.446 -12.947 1.00 91.88 91 ASP A C 1
ATOM 703 O O . ASP A 1 91 ? 9.498 7.376 -11.725 1.00 91.88 91 ASP A O 1
ATOM 707 N N . ARG A 1 92 ? 8.190 7.191 -13.538 1.00 92.19 92 ARG A N 1
ATOM 708 C CA . ARG A 1 92 ? 6.978 6.820 -12.796 1.00 92.19 92 ARG A CA 1
ATOM 709 C C . ARG A 1 92 ? 7.119 5.426 -12.181 1.00 92.19 92 ARG A C 1
ATOM 711 O O . ARG A 1 92 ? 6.814 5.225 -11.009 1.00 92.19 92 ARG A O 1
ATOM 718 N N . ALA A 1 93 ? 7.651 4.475 -12.940 1.00 92.44 93 ALA A N 1
ATOM 719 C CA . ALA A 1 93 ? 7.938 3.130 -12.461 1.00 92.44 93 ALA A CA 1
ATOM 720 C C . ALA A 1 93 ? 8.889 3.142 -11.251 1.00 92.44 93 ALA A C 1
ATOM 722 O O . ALA A 1 93 ? 8.639 2.445 -10.271 1.00 92.44 93 ALA A O 1
ATOM 723 N N . GLN A 1 94 ? 9.925 3.986 -11.271 1.00 93.50 94 GLN A N 1
ATOM 724 C CA . GLN A 1 94 ? 10.854 4.144 -10.153 1.00 93.50 94 GLN A CA 1
ATOM 725 C C . GLN A 1 94 ? 10.151 4.642 -8.882 1.00 93.50 94 GLN A C 1
ATOM 727 O O . GLN A 1 94 ? 10.298 4.033 -7.823 1.00 93.50 94 GLN A O 1
ATOM 732 N N . LEU A 1 95 ? 9.339 5.698 -8.981 1.00 92.44 95 LEU A N 1
ATOM 733 C CA . LEU A 1 95 ? 8.590 6.232 -7.836 1.00 92.44 95 LEU A CA 1
ATOM 734 C C . LEU A 1 95 ? 7.592 5.208 -7.269 1.00 92.44 95 LEU A C 1
ATOM 736 O O . LEU A 1 95 ? 7.479 5.041 -6.053 1.00 92.44 95 LEU A O 1
ATOM 740 N N . ALA A 1 96 ? 6.888 4.487 -8.145 1.00 91.44 96 ALA A N 1
ATOM 741 C CA . ALA A 1 96 ? 5.975 3.419 -7.747 1.00 91.44 96 ALA A CA 1
ATOM 742 C C . ALA A 1 96 ? 6.725 2.263 -7.059 1.00 91.44 96 ALA A C 1
ATOM 744 O O . ALA A 1 96 ? 6.289 1.760 -6.022 1.00 91.44 96 ALA A O 1
ATOM 745 N N . PHE A 1 97 ? 7.883 1.869 -7.593 1.00 93.75 97 PHE A N 1
ATOM 746 C CA . PHE A 1 97 ? 8.743 0.851 -6.998 1.00 93.75 97 PHE A CA 1
ATOM 747 C C . PHE A 1 97 ? 9.237 1.260 -5.606 1.00 93.75 97 PHE A C 1
ATOM 749 O O . PHE A 1 97 ? 9.211 0.445 -4.682 1.00 93.75 97 PHE A O 1
ATOM 756 N N . GLU A 1 98 ? 9.631 2.519 -5.422 1.00 93.12 98 GLU A N 1
ATOM 757 C CA . GLU A 1 98 ? 10.042 3.051 -4.120 1.00 93.12 98 GLU A CA 1
ATOM 758 C C . GLU A 1 98 ? 8.908 3.005 -3.091 1.00 93.12 98 GLU A C 1
ATOM 760 O O . GLU A 1 98 ? 9.141 2.603 -1.948 1.00 93.12 98 GLU A O 1
ATOM 765 N N . ALA A 1 99 ? 7.674 3.335 -3.486 1.00 92.38 99 ALA A N 1
ATOM 766 C CA . ALA A 1 99 ? 6.505 3.220 -2.613 1.00 92.38 99 ALA A CA 1
ATOM 767 C C . ALA A 1 99 ? 6.269 1.765 -2.166 1.00 92.38 99 ALA A C 1
ATOM 769 O O . ALA A 1 99 ? 6.111 1.493 -0.973 1.00 92.38 99 ALA A O 1
ATOM 770 N N . VAL A 1 100 ? 6.329 0.817 -3.107 1.00 93.62 100 VAL A N 1
ATOM 771 C CA . VAL A 1 100 ? 6.187 -0.624 -2.836 1.00 93.62 100 VAL A CA 1
ATOM 772 C C . VAL A 1 100 ? 7.311 -1.142 -1.939 1.00 93.62 100 VAL A C 1
ATOM 774 O O . VAL A 1 100 ? 7.068 -1.913 -1.009 1.00 93.62 100 VAL A O 1
ATOM 777 N N . HIS A 1 101 ? 8.545 -0.703 -2.180 1.00 94.06 101 HIS A N 1
ATOM 778 C CA . HIS A 1 101 ? 9.698 -1.083 -1.372 1.00 94.06 101 HIS A CA 1
ATOM 779 C C . HIS A 1 101 ? 9.610 -0.533 0.055 1.00 94.06 101 HIS A C 1
ATOM 781 O O . HIS A 1 101 ? 9.879 -1.261 1.012 1.00 94.06 101 HIS A O 1
ATOM 787 N N . LYS A 1 102 ? 9.176 0.722 0.217 1.00 93.19 102 LYS A N 1
ATOM 788 C CA . LYS A 1 102 ? 8.953 1.336 1.530 1.00 93.19 102 LYS A CA 1
ATOM 789 C C . LYS A 1 102 ? 7.884 0.585 2.326 1.00 93.19 102 LYS A C 1
ATOM 791 O O . LYS A 1 102 ? 8.123 0.274 3.490 1.00 93.19 102 LYS A O 1
ATOM 796 N N . ALA A 1 103 ? 6.758 0.248 1.694 1.00 92.88 103 ALA A N 1
ATOM 797 C CA . ALA A 1 103 ? 5.697 -0.541 2.316 1.00 92.88 103 ALA A CA 1
ATOM 798 C C . ALA A 1 103 ? 6.205 -1.913 2.783 1.00 92.88 103 ALA A C 1
ATOM 800 O O . ALA A 1 103 ? 6.002 -2.295 3.933 1.00 92.88 103 ALA A O 1
ATOM 801 N N . TYR A 1 104 ? 6.943 -2.626 1.927 1.00 94.19 104 TYR A N 1
ATOM 802 C CA . TYR A 1 104 ? 7.544 -3.904 2.304 1.00 94.19 104 TYR A CA 1
ATOM 803 C C . TYR A 1 104 ? 8.505 -3.771 3.488 1.00 94.19 104 TYR A C 1
ATOM 805 O O . TYR A 1 104 ? 8.427 -4.563 4.419 1.00 94.19 104 TYR A O 1
ATOM 813 N N . LYS A 1 105 ? 9.369 -2.751 3.495 1.00 93.31 105 LYS A N 1
ATOM 814 C CA . LYS A 1 105 ? 10.329 -2.532 4.584 1.00 93.31 105 LYS A CA 1
ATOM 815 C C . LYS A 1 105 ? 9.644 -2.332 5.941 1.00 93.31 105 LYS A C 1
ATOM 817 O O . LYS A 1 105 ? 10.162 -2.805 6.943 1.00 93.31 105 LYS A O 1
ATOM 822 N N . MET A 1 106 ? 8.492 -1.661 5.968 1.00 91.25 106 MET A N 1
ATOM 823 C CA . MET A 1 106 ? 7.704 -1.482 7.195 1.00 91.25 106 MET A CA 1
ATOM 824 C C . MET A 1 106 ? 7.038 -2.778 7.670 1.00 91.25 106 MET A C 1
ATOM 826 O O . MET A 1 106 ? 6.783 -2.920 8.856 1.00 91.25 106 MET A O 1
ATOM 830 N N . LEU A 1 107 ? 6.743 -3.711 6.760 1.00 90.75 107 LEU A N 1
ATOM 831 C CA . LEU A 1 107 ? 6.079 -4.976 7.090 1.00 90.75 107 LEU A CA 1
ATOM 832 C C . LEU A 1 107 ? 7.042 -6.147 7.322 1.00 90.75 107 LEU A C 1
ATOM 834 O O . LEU A 1 107 ? 6.631 -7.155 7.892 1.00 90.75 107 LEU A O 1
ATOM 838 N N . ASP A 1 108 ? 8.284 -6.056 6.846 1.00 91.56 108 ASP A N 1
ATOM 839 C CA . ASP A 1 108 ? 9.314 -7.082 7.065 1.00 91.56 108 ASP A CA 1
ATOM 840 C C . ASP A 1 108 ? 9.967 -6.951 8.451 1.00 91.56 108 ASP A C 1
ATOM 842 O O . ASP A 1 108 ? 10.466 -7.939 8.982 1.00 91.56 108 ASP A O 1
ATOM 846 N N . ASP A 1 109 ? 9.935 -5.754 9.043 1.00 92.69 109 ASP A N 1
ATOM 847 C CA . ASP A 1 109 ? 10.333 -5.504 10.429 1.00 92.69 109 ASP A CA 1
ATOM 848 C C . ASP A 1 109 ? 9.152 -5.792 11.373 1.00 92.69 109 ASP A C 1
ATOM 850 O O . ASP A 1 109 ? 8.058 -5.251 11.196 1.00 92.69 109 ASP A O 1
ATOM 854 N N . GLU A 1 110 ? 9.353 -6.680 12.350 1.00 90.31 110 GLU A N 1
ATOM 855 C CA . GLU A 1 110 ? 8.286 -7.142 13.247 1.00 90.31 110 GLU A CA 1
ATOM 856 C C . GLU A 1 110 ? 7.736 -6.020 14.138 1.00 90.31 110 GLU A C 1
ATOM 858 O O . GLU A 1 110 ? 6.517 -5.938 14.316 1.00 90.31 110 GLU A O 1
ATOM 863 N N . ASP A 1 111 ? 8.598 -5.125 14.630 1.00 92.38 111 ASP A N 1
ATOM 864 C CA . ASP A 1 111 ? 8.201 -4.014 15.498 1.00 92.38 111 ASP A CA 1
ATOM 865 C C . ASP A 1 111 ? 7.403 -2.974 14.702 1.00 92.38 111 ASP A C 1
ATOM 867 O O . ASP A 1 111 ? 6.346 -2.504 15.133 1.00 92.38 111 ASP A O 1
ATOM 871 N N . GLN A 1 112 ? 7.874 -2.639 13.496 1.00 91.00 112 GLN A N 1
ATOM 872 C CA . GLN A 1 112 ? 7.161 -1.724 12.602 1.00 91.00 112 GLN A CA 1
ATOM 873 C C . GLN A 1 112 ? 5.829 -2.312 12.138 1.00 91.00 112 GLN A C 1
ATOM 875 O O . GLN A 1 112 ? 4.824 -1.602 12.098 1.00 91.00 112 GLN A O 1
ATOM 880 N N . ARG A 1 113 ? 5.787 -3.609 11.826 1.00 90.81 113 ARG A N 1
ATOM 881 C CA . ARG A 1 113 ? 4.554 -4.286 11.425 1.00 90.81 113 ARG A CA 1
ATOM 882 C C . ARG A 1 113 ? 3.518 -4.257 12.542 1.00 90.81 113 ARG A C 1
ATOM 884 O O . ARG A 1 113 ? 2.362 -3.954 12.259 1.00 90.81 113 ARG A O 1
ATOM 891 N N . ALA A 1 114 ? 3.917 -4.552 13.779 1.00 90.56 114 ALA A N 1
ATOM 892 C CA . ALA A 1 114 ? 3.022 -4.502 14.932 1.00 90.56 114 ALA A CA 1
ATOM 893 C C . ALA A 1 114 ? 2.441 -3.094 15.130 1.00 90.56 114 ALA A C 1
ATOM 895 O O . ALA A 1 114 ? 1.230 -2.946 15.264 1.00 90.56 114 ALA A O 1
ATOM 896 N N . TYR A 1 115 ? 3.283 -2.061 15.038 1.00 90.75 115 TYR A N 1
ATOM 897 C CA . TYR A 1 115 ? 2.846 -0.666 15.133 1.00 90.75 115 TYR A CA 1
ATOM 898 C C . TYR A 1 115 ? 1.832 -0.279 14.044 1.00 90.75 115 TYR A C 1
ATOM 900 O O . TYR A 1 115 ? 0.821 0.370 14.312 1.00 90.75 115 TYR A O 1
ATOM 908 N N . VAL A 1 116 ? 2.078 -0.685 12.796 1.00 89.62 116 VAL A N 1
ATOM 909 C CA . VAL A 1 116 ? 1.156 -0.404 11.687 1.00 89.62 116 VAL A CA 1
ATOM 910 C C . VAL A 1 116 ? -0.166 -1.156 11.870 1.00 89.62 116 VAL A C 1
ATOM 912 O O . VAL A 1 116 ? -1.217 -0.592 11.576 1.00 89.62 116 VAL A O 1
ATOM 915 N N . LEU A 1 117 ? -0.133 -2.402 12.355 1.00 89.44 117 LEU A N 1
ATOM 916 C CA . LEU A 1 117 ? -1.341 -3.179 12.649 1.00 89.44 117 LEU A CA 1
ATOM 917 C C . LEU A 1 117 ? -2.193 -2.506 13.725 1.00 89.44 117 LEU A C 1
ATOM 919 O O . LEU A 1 117 ? -3.375 -2.279 13.486 1.00 89.44 117 LEU A O 1
ATOM 923 N N . GLU A 1 118 ? -1.583 -2.105 14.841 1.00 90.12 118 GLU A N 1
ATOM 924 C CA . GLU A 1 118 ? -2.262 -1.383 15.923 1.00 90.12 118 GLU A CA 1
ATOM 925 C C . GLU A 1 118 ? -2.921 -0.099 15.404 1.00 90.12 118 GLU A C 1
ATOM 927 O O . GLU A 1 118 ? -4.103 0.140 15.634 1.00 90.12 118 GLU A O 1
ATOM 932 N N . MET A 1 119 ? -2.202 0.695 14.604 1.00 88.62 119 MET A N 1
ATOM 933 C CA . MET A 1 119 ? -2.749 1.918 14.014 1.00 88.62 119 MET A CA 1
ATOM 934 C C . MET A 1 119 ? -3.962 1.646 13.107 1.00 88.62 119 MET A C 1
ATOM 936 O O . MET A 1 119 ? -4.918 2.426 13.095 1.00 88.62 119 MET A O 1
ATOM 940 N N . VAL A 1 120 ? -3.928 0.561 12.327 1.00 87.69 120 VAL A N 1
ATOM 941 C CA . VAL A 1 120 ? -5.038 0.160 11.449 1.00 87.69 120 VAL A CA 1
ATOM 942 C C . VAL A 1 120 ? -6.234 -0.328 12.267 1.00 87.69 120 VAL A C 1
ATOM 944 O O . VAL A 1 120 ? -7.368 0.022 11.942 1.00 87.69 120 VAL A O 1
ATOM 947 N N . GLU A 1 121 ? -6.002 -1.107 13.319 1.00 88.75 121 GLU A N 1
ATOM 948 C CA . GLU A 1 121 ? -7.047 -1.591 14.227 1.00 88.75 121 GLU A CA 1
ATOM 949 C C . GLU A 1 121 ? -7.715 -0.439 14.984 1.00 88.75 121 GLU A C 1
ATOM 951 O O . GLU A 1 121 ? -8.941 -0.336 14.980 1.00 88.75 121 GLU A O 1
ATOM 956 N N . ASP A 1 122 ? -6.932 0.489 15.531 1.00 89.56 122 ASP A N 1
ATOM 957 C CA . ASP A 1 122 ? -7.428 1.687 16.209 1.00 89.56 122 ASP A CA 1
ATOM 958 C C . ASP A 1 122 ? -8.268 2.574 15.285 1.00 89.56 122 ASP A C 1
ATOM 960 O O . ASP A 1 122 ? -9.299 3.123 15.688 1.00 89.56 122 ASP A O 1
ATOM 964 N N . ALA A 1 123 ? -7.824 2.746 14.037 1.00 85.50 123 ALA A N 1
ATOM 965 C CA . ALA A 1 123 ? -8.561 3.512 13.040 1.00 85.50 123 ALA A CA 1
ATOM 966 C C . ALA A 1 123 ? -9.901 2.844 12.700 1.00 85.50 123 ALA A C 1
ATOM 968 O O . ALA A 1 123 ? -10.924 3.530 12.649 1.00 85.50 123 ALA A O 1
ATOM 969 N N . LYS A 1 124 ? -9.909 1.516 12.523 1.00 84.69 124 LYS A N 1
ATOM 970 C CA . LYS A 1 124 ? -11.134 0.733 12.295 1.00 84.69 124 LYS A CA 1
ATOM 971 C C . LYS A 1 124 ? -12.090 0.829 13.482 1.00 84.69 124 LYS A C 1
ATOM 973 O O . LYS A 1 124 ? -13.257 1.142 13.286 1.00 84.69 124 LYS A O 1
ATOM 978 N N . ALA A 1 125 ? -11.594 0.668 14.707 1.00 89.00 125 ALA A N 1
ATOM 979 C CA . ALA A 1 125 ? -12.417 0.744 15.910 1.00 89.00 125 ALA A CA 1
ATOM 980 C C . ALA A 1 125 ? -13.088 2.119 16.073 1.00 89.00 125 ALA A C 1
ATOM 982 O O . ALA A 1 125 ? -14.272 2.202 16.397 1.00 89.00 125 ALA A O 1
ATOM 983 N N . LYS A 1 126 ? -12.357 3.209 15.805 1.00 89.06 126 LYS A N 1
ATOM 984 C CA . LYS A 1 126 ? -12.920 4.571 15.832 1.00 89.06 126 LYS A CA 1
ATOM 985 C C . LYS A 1 126 ? -14.004 4.765 14.776 1.00 89.06 126 LYS A C 1
ATOM 987 O O . LYS A 1 126 ? -15.046 5.337 15.089 1.00 89.06 126 LYS A O 1
ATOM 992 N N . LEU A 1 127 ? -13.762 4.279 13.558 1.00 82.19 127 LEU A N 1
ATOM 993 C CA . LEU A 1 127 ? -14.743 4.319 12.476 1.00 82.19 127 LEU A CA 1
ATOM 994 C C . LEU A 1 127 ? -16.017 3.560 12.877 1.00 82.19 127 LEU A C 1
ATOM 996 O O . LEU A 1 127 ? -17.112 4.099 12.756 1.00 82.19 127 LEU A O 1
ATOM 1000 N N . ASP A 1 128 ? -15.879 2.348 13.412 1.00 83.06 128 ASP A N 1
ATOM 1001 C CA . ASP A 1 128 ? -17.013 1.511 13.810 1.00 83.06 128 ASP A CA 1
ATOM 1002 C C . ASP A 1 128 ? -17.871 2.181 14.893 1.00 83.06 128 ASP A C 1
ATOM 1004 O O . ASP A 1 128 ? -19.102 2.190 14.797 1.00 83.06 128 ASP A O 1
ATOM 1008 N N . MET A 1 129 ? -17.237 2.810 15.888 1.00 86.06 129 MET A N 1
ATOM 1009 C CA . MET A 1 129 ? -17.939 3.572 16.926 1.00 86.06 129 MET A CA 1
ATOM 1010 C C . MET A 1 129 ? -18.716 4.758 16.343 1.00 86.06 129 MET A C 1
ATOM 1012 O O . MET A 1 129 ? -19.895 4.936 16.655 1.00 86.06 129 MET A O 1
ATOM 1016 N N . GLU A 1 130 ? -18.082 5.552 15.475 1.00 86.19 130 GLU A N 1
ATOM 1017 C CA . GLU A 1 130 ? -18.729 6.702 14.833 1.00 86.19 130 GLU A CA 1
ATOM 1018 C C . GLU A 1 130 ? -19.916 6.256 13.967 1.00 86.19 130 GLU A C 1
ATOM 1020 O O . GLU A 1 130 ? -20.996 6.853 14.011 1.00 86.19 130 GLU A O 1
ATOM 1025 N N . MET A 1 131 ? -19.754 5.162 13.222 1.00 78.12 131 MET A N 1
ATOM 1026 C CA . MET A 1 131 ? -20.819 4.599 12.399 1.00 78.12 131 MET A CA 1
ATOM 1027 C C . MET A 1 131 ? -21.986 4.090 13.250 1.00 78.12 131 MET A C 1
ATOM 1029 O O . MET A 1 131 ? -23.145 4.296 12.882 1.00 78.12 131 MET A O 1
ATOM 1033 N N . GLU A 1 132 ? -21.731 3.474 14.407 1.00 83.62 132 GLU A N 1
ATOM 1034 C CA . GLU A 1 132 ? -22.789 3.043 15.327 1.00 83.62 132 GLU A CA 1
ATOM 1035 C C . GLU A 1 132 ? -23.548 4.237 15.934 1.00 83.62 132 GLU A C 1
ATOM 1037 O O . GLU A 1 132 ? -24.778 4.209 16.062 1.00 83.62 132 GLU A O 1
ATOM 1042 N N . GLU A 1 133 ? -22.847 5.320 16.266 1.00 84.50 133 GLU A N 1
ATOM 1043 C CA . GLU A 1 133 ? -23.470 6.564 16.720 1.00 84.50 133 GLU A CA 1
ATOM 1044 C C . GLU A 1 133 ? -24.340 7.194 15.629 1.00 84.50 133 GLU A C 1
ATOM 1046 O O . GLU A 1 133 ? -25.503 7.526 15.893 1.00 84.50 133 GLU A O 1
ATOM 1051 N N . LYS A 1 134 ? -23.835 7.283 14.391 1.00 79.44 134 LYS A N 1
ATOM 1052 C CA . LYS A 1 134 ? -24.609 7.746 13.228 1.00 79.44 134 LYS A CA 1
ATOM 1053 C C . LYS A 1 134 ? -25.848 6.874 13.008 1.00 79.44 134 LYS A C 1
ATOM 1055 O O . LYS A 1 134 ? -26.944 7.421 12.873 1.00 79.44 134 LYS A O 1
ATOM 1060 N N . ARG A 1 135 ? -25.725 5.539 13.084 1.00 76.38 135 ARG A N 1
ATOM 1061 C CA . ARG A 1 135 ? -26.858 4.588 13.018 1.00 76.38 135 ARG A CA 1
ATOM 1062 C C . ARG A 1 135 ? -27.910 4.895 14.090 1.00 76.38 135 ARG A C 1
ATOM 1064 O O . ARG A 1 135 ? -29.094 5.012 13.776 1.00 76.38 135 ARG A O 1
ATOM 1071 N N . LYS A 1 136 ? -27.493 5.115 15.343 1.00 85.06 136 LYS A N 1
ATOM 1072 C CA . LYS A 1 136 ? -28.389 5.464 16.467 1.00 85.06 136 LYS A CA 1
ATOM 1073 C C . LYS A 1 136 ? -29.057 6.831 16.306 1.00 85.06 136 LYS A C 1
ATOM 1075 O O . LYS A 1 136 ? -30.167 7.032 16.805 1.00 85.06 136 LYS A O 1
ATOM 1080 N N . VAL A 1 137 ? -28.386 7.801 15.685 1.00 81.25 137 VAL A N 1
ATOM 1081 C CA . VAL A 1 137 ? -28.949 9.135 15.416 1.00 81.25 137 VAL A CA 1
ATOM 1082 C C . VAL A 1 137 ? -29.971 9.068 14.284 1.00 81.25 137 VAL A C 1
ATOM 1084 O O . VAL A 1 137 ? -31.065 9.607 14.434 1.00 81.25 137 VAL A O 1
ATOM 1087 N N . VAL A 1 138 ? -29.660 8.364 13.198 1.00 78.00 138 VAL A N 1
ATOM 1088 C CA . VAL A 1 138 ? -30.564 8.162 12.055 1.00 78.00 138 VAL A CA 1
ATOM 1089 C C . VAL A 1 138 ? -31.837 7.431 12.481 1.00 78.00 138 VAL A C 1
ATOM 1091 O O . VAL A 1 138 ? -32.938 7.907 12.200 1.00 78.00 138 VAL A O 1
ATOM 1094 N N . GLN A 1 139 ? -31.700 6.378 13.294 1.00 74.06 139 GLN A N 1
ATOM 1095 C CA . GLN A 1 139 ? -32.837 5.662 13.872 1.00 74.06 139 GLN A CA 1
ATOM 1096 C C . GLN A 1 139 ? -33.690 6.558 14.790 1.00 74.06 139 GLN A C 1
ATOM 1098 O O . GLN A 1 139 ? -34.917 6.490 14.757 1.00 74.06 139 GLN A O 1
ATOM 1103 N N . ARG A 1 140 ? -33.065 7.458 15.570 1.00 76.88 140 ARG A N 1
ATOM 1104 C CA . ARG A 1 140 ? -33.776 8.469 16.381 1.00 76.88 140 ARG A CA 1
ATOM 1105 C C . ARG A 1 140 ? -34.499 9.525 15.543 1.00 76.88 140 ARG A C 1
ATOM 1107 O O . ARG A 1 140 ? -35.504 10.059 15.998 1.00 76.88 140 ARG A O 1
ATOM 1114 N N . GLN A 1 141 ? -34.000 9.832 14.348 1.00 76.50 141 GLN A N 1
ATOM 1115 C CA . GLN A 1 141 ? -34.623 10.772 13.411 1.00 76.50 141 GLN A CA 1
ATOM 1116 C C . GLN A 1 141 ? -35.742 10.134 12.569 1.00 76.50 141 GLN A C 1
ATOM 1118 O O . GLN A 1 141 ? -36.336 10.825 11.743 1.00 76.50 141 GLN A O 1
ATOM 1123 N N . GLY A 1 142 ? -36.048 8.845 12.769 1.00 65.19 142 GLY A N 1
ATOM 1124 C CA . GLY A 1 142 ? -37.110 8.144 12.042 1.00 65.19 142 GLY A CA 1
ATOM 1125 C C . GLY A 1 142 ? -36.824 7.970 10.547 1.00 65.19 142 GLY A C 1
ATOM 1126 O O . GLY A 1 142 ? -37.759 7.819 9.766 1.00 65.19 142 GLY A O 1
ATOM 1127 N N . LYS A 1 143 ? -35.548 8.037 10.146 1.00 60.19 143 LYS A N 1
ATOM 1128 C CA . LYS A 1 143 ? -35.083 7.708 8.795 1.00 60.19 143 LYS A CA 1
ATOM 1129 C C . LYS A 1 143 ? -34.534 6.282 8.811 1.00 60.19 143 LYS A C 1
ATOM 1131 O O . LYS A 1 143 ? -33.766 5.941 9.706 1.00 60.19 143 LYS A O 1
ATOM 1136 N N . ASP A 1 144 ? -34.906 5.471 7.824 1.00 54.94 144 ASP A N 1
ATOM 1137 C CA . ASP A 1 144 ? -34.502 4.057 7.750 1.00 54.94 144 ASP A CA 1
ATOM 1138 C C . ASP A 1 144 ? -33.072 3.854 7.208 1.00 54.94 144 ASP A C 1
ATOM 1140 O O . ASP A 1 144 ? -32.520 2.761 7.327 1.00 54.94 144 ASP A O 1
ATOM 1144 N N . SER A 1 145 ? -32.441 4.893 6.645 1.00 52.75 145 SER A N 1
ATOM 1145 C CA . SER A 1 145 ? -31.116 4.808 6.020 1.00 52.75 145 SER A CA 1
ATOM 1146 C C . SER A 1 145 ? -30.215 5.997 6.365 1.00 52.75 145 SER A C 1
ATOM 1148 O O . SER A 1 145 ? -30.655 7.148 6.445 1.00 52.75 145 SER A O 1
ATOM 1150 N N . ILE A 1 146 ? -28.929 5.712 6.583 1.00 55.03 146 ILE A N 1
ATOM 1151 C CA . ILE A 1 146 ? -27.880 6.727 6.719 1.00 55.03 146 ILE A CA 1
ATOM 1152 C C . ILE A 1 146 ? -27.518 7.188 5.305 1.00 55.03 146 ILE A C 1
ATOM 1154 O O . ILE A 1 146 ? -27.296 6.358 4.432 1.00 55.03 146 ILE A O 1
ATOM 1158 N N . GLU A 1 147 ? -27.433 8.497 5.071 1.00 56.66 147 GLU A N 1
ATOM 1159 C CA . GLU A 1 147 ? -27.090 9.074 3.755 1.00 56.66 147 GLU A CA 1
ATOM 1160 C C . GLU A 1 147 ? -25.674 8.687 3.261 1.00 56.66 147 GLU A C 1
ATOM 1162 O O . GLU A 1 147 ? -25.366 8.837 2.083 1.00 56.66 147 GLU A O 1
ATOM 1167 N N . GLU A 1 148 ? -24.817 8.177 4.154 1.00 52.12 148 GLU A N 1
ATOM 1168 C CA . GLU A 1 148 ? -23.464 7.677 3.855 1.00 52.12 148 GLU A CA 1
ATOM 1169 C C . GLU A 1 148 ? -23.422 6.193 3.428 1.00 52.12 148 GLU A C 1
ATOM 1171 O O . GLU A 1 148 ? -22.406 5.765 2.892 1.00 52.12 148 GLU A O 1
ATOM 1176 N N . ASP A 1 149 ? -24.503 5.419 3.614 1.00 51.59 149 ASP A N 1
ATOM 1177 C CA . ASP A 1 149 ? -24.611 4.008 3.176 1.00 51.59 149 ASP A CA 1
ATOM 1178 C C . ASP A 1 149 ? -25.100 3.896 1.705 1.00 51.59 149 ASP A C 1
ATOM 1180 O O . ASP A 1 149 ? -25.365 2.794 1.225 1.00 51.59 149 ASP A O 1
ATOM 1184 N N . ASP A 1 150 ? -25.248 5.019 0.984 1.00 52.16 150 ASP A N 1
ATOM 1185 C CA . ASP A 1 150 ? -25.642 5.031 -0.431 1.00 52.16 150 ASP A CA 1
ATOM 1186 C C . ASP A 1 150 ? -24.458 4.560 -1.305 1.00 52.16 150 ASP A C 1
ATOM 1188 O O . ASP A 1 150 ? -23.462 5.289 -1.431 1.00 52.16 150 ASP A O 1
ATOM 1192 N N . PRO A 1 151 ? -24.510 3.344 -1.886 1.00 54.06 151 PRO A N 1
ATOM 1193 C CA . PRO A 1 151 ? -23.360 2.727 -2.548 1.00 54.06 151 PRO A CA 1
ATOM 1194 C C . PRO A 1 151 ? -22.809 3.577 -3.702 1.00 54.06 151 PRO A C 1
ATOM 1196 O O . PRO A 1 151 ? -21.604 3.555 -3.946 1.00 54.06 151 PRO A O 1
ATOM 1199 N N . GLU A 1 152 ? -23.649 4.398 -4.342 1.00 51.38 152 GLU A N 1
ATOM 1200 C CA . GLU A 1 152 ? -23.250 5.282 -5.443 1.00 51.38 152 GLU A CA 1
ATOM 1201 C C . GLU A 1 152 ? -22.276 6.397 -5.010 1.00 51.38 152 GLU A C 1
ATOM 1203 O O . GLU A 1 152 ? -21.393 6.781 -5.780 1.00 51.38 152 GLU A O 1
ATOM 1208 N N . LYS A 1 153 ? -22.370 6.909 -3.772 1.00 50.84 153 LYS A N 1
ATOM 1209 C CA . LYS A 1 153 ? -21.449 7.952 -3.268 1.00 50.84 153 LYS A CA 1
ATOM 1210 C C . LYS A 1 153 ? -20.111 7.378 -2.793 1.00 50.84 153 LYS A C 1
ATOM 1212 O O . LYS A 1 153 ? -19.088 8.054 -2.903 1.00 50.84 153 LYS A O 1
ATOM 1217 N N . VAL A 1 154 ? -20.097 6.140 -2.295 1.00 46.12 154 VAL A N 1
ATOM 1218 C CA . VAL A 1 154 ? -18.869 5.442 -1.868 1.00 46.12 154 VAL A CA 1
ATOM 1219 C C . VAL A 1 154 ? -18.011 5.062 -3.082 1.00 46.12 154 VAL A C 1
ATOM 1221 O O . VAL A 1 154 ? -16.797 5.277 -3.067 1.00 46.12 154 VAL A O 1
ATOM 1224 N N . GLU A 1 155 ? -18.638 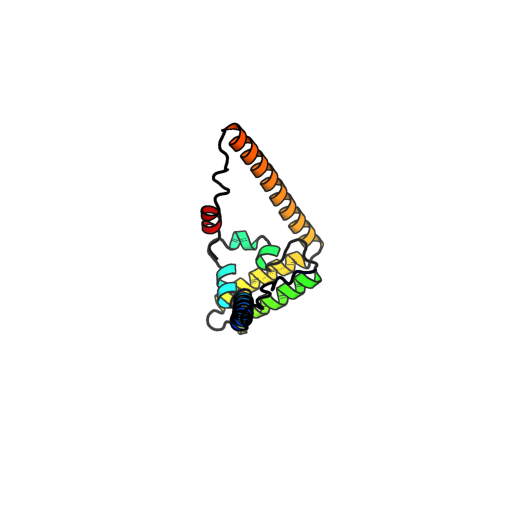4.604 -4.171 1.00 48.94 155 GLU A N 1
ATOM 1225 C CA . GLU A 1 155 ? -17.971 4.327 -5.454 1.00 48.94 155 GLU A CA 1
ATOM 1226 C C . GLU A 1 155 ? -17.356 5.591 -6.078 1.00 48.94 155 GLU A C 1
ATOM 1228 O O . GLU A 1 155 ? -16.282 5.548 -6.676 1.00 48.94 155 GLU A O 1
ATOM 1233 N N . GLN A 1 156 ? -17.982 6.754 -5.873 1.00 45.81 156 GLN A N 1
ATOM 1234 C CA . GLN A 1 156 ? -17.482 8.031 -6.383 1.00 45.81 156 GLN A CA 1
ATOM 1235 C C . GLN A 1 156 ? -16.192 8.505 -5.680 1.00 45.81 156 GLN A C 1
ATOM 1237 O O . GLN A 1 156 ? -15.415 9.263 -6.266 1.00 45.81 156 GLN A O 1
ATOM 1242 N N . CYS A 1 157 ? -15.924 8.027 -4.457 1.00 41.19 157 CYS A N 1
ATOM 1243 C CA . CYS A 1 157 ? -14.678 8.270 -3.718 1.00 41.19 157 CYS A CA 1
ATOM 1244 C C . CYS A 1 157 ? -13.542 7.305 -4.115 1.00 41.19 157 CYS A C 1
ATOM 1246 O O . CYS A 1 157 ? -12.370 7.683 -4.044 1.00 41.19 157 CYS A O 1
ATOM 1248 N N . TYR A 1 158 ? -13.871 6.102 -4.600 1.00 38.75 158 TYR A N 1
ATOM 1249 C CA . TYR A 1 158 ? -12.919 5.122 -5.135 1.00 38.75 158 TYR A CA 1
ATOM 1250 C C . TYR A 1 158 ? -13.316 4.676 -6.547 1.00 38.75 158 TYR A C 1
ATOM 1252 O O . TYR A 1 158 ? -13.735 3.534 -6.738 1.00 38.75 158 TYR A O 1
ATOM 1260 N N . PRO A 1 159 ? -13.159 5.541 -7.564 1.00 39.22 159 PRO A N 1
ATOM 1261 C CA . PRO A 1 159 ? -13.299 5.090 -8.933 1.00 39.22 159 PRO A CA 1
ATOM 1262 C C . PRO A 1 159 ? -12.102 4.184 -9.235 1.00 39.22 159 PRO A C 1
ATOM 1264 O O . PRO A 1 159 ? -10.952 4.649 -9.186 1.00 39.22 159 PRO A O 1
ATOM 1267 N N . TYR A 1 160 ? -12.402 2.901 -9.448 1.00 41.53 160 TYR A N 1
ATOM 1268 C CA . TYR A 1 160 ? -11.505 1.905 -10.037 1.00 41.53 160 TYR A CA 1
ATOM 1269 C C . TYR A 1 160 ? -10.936 2.392 -11.373 1.00 41.53 160 TYR A C 1
ATOM 1271 O O . TYR A 1 160 ? -11.685 3.038 -12.143 1.00 41.53 160 TYR A O 1
#